Protein AF-A0A430BPE5-F1 (afdb_monomer_lite)

Structure (mmCIF, N/CA/C/O backbone):
data_AF-A0A430BPE5-F1
#
_entry.id   AF-A0A430BPE5-F1
#
loop_
_atom_site.group_PDB
_atom_site.id
_atom_site.type_symbol
_atom_site.label_atom_id
_atom_site.label_alt_id
_atom_site.label_comp_id
_atom_site.label_asym_id
_atom_site.label_entity_id
_atom_site.label_seq_id
_atom_site.pdbx_PDB_ins_code
_atom_site.Cartn_x
_atom_site.Cartn_y
_atom_site.Cartn_z
_atom_site.occupancy
_atom_site.B_iso_or_equiv
_atom_site.auth_seq_id
_atom_site.auth_comp_id
_atom_site.auth_asym_id
_atom_site.auth_atom_id
_atom_site.pdbx_PDB_model_num
ATOM 1 N N . MET A 1 1 ? 10.063 -16.939 13.189 1.00 58.72 1 MET A N 1
ATOM 2 C CA . MET A 1 1 ? 8.732 -16.758 12.557 1.00 58.72 1 MET A CA 1
ATOM 3 C C . MET A 1 1 ? 7.599 -17.384 13.367 1.00 58.72 1 MET A C 1
ATOM 5 O O . MET A 1 1 ? 6.601 -16.704 13.548 1.00 58.72 1 MET A O 1
ATOM 9 N N . ALA A 1 2 ? 7.741 -18.605 13.904 1.00 73.75 2 ALA A N 1
ATOM 10 C CA . ALA A 1 2 ? 6.697 -19.254 14.718 1.00 73.75 2 ALA A CA 1
ATOM 11 C C . ALA A 1 2 ? 6.268 -18.442 15.961 1.00 73.75 2 ALA A C 1
ATOM 13 O O . ALA A 1 2 ? 5.077 -18.296 16.200 1.00 73.75 2 ALA A O 1
ATOM 14 N N . GLU A 1 3 ? 7.221 -17.834 16.674 1.00 76.69 3 GLU A N 1
ATOM 15 C CA . GLU A 1 3 ? 6.982 -16.931 17.819 1.00 76.69 3 GLU A CA 1
ATOM 16 C C . GLU A 1 3 ? 6.033 -15.768 17.482 1.00 76.69 3 GLU A C 1
ATOM 18 O O . GLU A 1 3 ? 5.091 -15.477 18.212 1.00 76.69 3 GLU A O 1
ATOM 23 N N . ILE A 1 4 ? 6.242 -15.133 16.324 1.00 80.94 4 ILE A N 1
ATOM 24 C CA . ILE A 1 4 ? 5.441 -13.990 15.863 1.00 80.94 4 ILE A CA 1
ATOM 25 C C . ILE A 1 4 ? 4.019 -14.444 15.519 1.00 80.94 4 ILE A C 1
ATOM 27 O O . ILE A 1 4 ? 3.050 -13.766 15.854 1.00 80.94 4 ILE A O 1
ATOM 31 N N . VAL A 1 5 ? 3.887 -15.614 14.887 1.00 86.75 5 VAL A N 1
ATOM 32 C CA . VAL A 1 5 ? 2.585 -16.208 14.553 1.00 86.75 5 VAL A CA 1
ATOM 33 C C . VAL A 1 5 ? 1.819 -16.585 15.825 1.00 86.75 5 VAL A C 1
ATOM 35 O O . VAL A 1 5 ? 0.630 -16.298 15.918 1.00 86.75 5 VAL A O 1
ATOM 38 N N . LEU A 1 6 ? 2.495 -17.154 16.827 1.00 88.00 6 LEU A N 1
ATOM 39 C CA . LEU A 1 6 ? 1.921 -17.471 18.138 1.00 88.00 6 LEU A CA 1
ATOM 40 C C . LEU A 1 6 ? 1.483 -16.215 18.900 1.00 88.00 6 LEU A C 1
ATOM 42 O O . LEU A 1 6 ? 0.384 -16.198 19.447 1.00 88.00 6 LEU A O 1
ATOM 46 N N . ALA A 1 7 ? 2.286 -15.149 18.886 1.00 80.69 7 ALA A N 1
ATOM 47 C CA . ALA A 1 7 ? 1.927 -13.874 19.505 1.00 80.69 7 ALA A CA 1
ATOM 48 C C . ALA A 1 7 ? 0.699 -13.231 18.835 1.00 80.69 7 ALA A C 1
ATOM 50 O O . ALA A 1 7 ? -0.215 -12.776 19.523 1.00 80.69 7 ALA A O 1
ATOM 51 N N . LEU A 1 8 ? 0.635 -13.250 17.498 1.00 79.00 8 LEU A N 1
ATOM 52 C CA . LEU A 1 8 ? -0.519 -12.769 16.729 1.00 79.00 8 LEU A CA 1
ATOM 53 C C . LEU A 1 8 ? -1.777 -13.599 17.005 1.00 79.00 8 LEU A C 1
ATOM 55 O O . LEU A 1 8 ? -2.845 -13.028 17.217 1.00 79.00 8 LEU A O 1
ATOM 59 N N . LEU A 1 9 ? -1.657 -14.930 17.048 1.00 84.50 9 LEU A N 1
ATOM 60 C CA . LEU A 1 9 ? -2.763 -15.837 17.367 1.00 84.50 9 LEU A CA 1
ATOM 61 C C . LEU A 1 9 ? -3.240 -15.679 18.812 1.00 84.50 9 LEU A C 1
ATOM 63 O O . LEU A 1 9 ? -4.442 -15.703 19.053 1.00 84.50 9 LEU A O 1
ATOM 67 N N . GLY A 1 10 ? -2.327 -15.477 19.764 1.00 81.44 10 GLY A N 1
ATOM 68 C CA . GLY A 1 10 ? -2.654 -15.218 21.165 1.00 81.44 10 GLY A CA 1
ATOM 69 C C . GLY A 1 10 ? -3.382 -13.888 21.346 1.00 81.44 10 GLY A C 1
ATOM 70 O O . GLY A 1 10 ? -4.426 -13.838 21.991 1.00 81.44 10 GLY A O 1
ATOM 71 N N . LEU A 1 11 ? -2.898 -12.820 20.708 1.00 74.44 11 LEU A N 1
ATOM 72 C CA . LEU A 1 11 ? -3.560 -11.513 20.712 1.00 74.44 11 LEU A CA 1
ATOM 73 C C . LEU A 1 11 ? -4.943 -11.576 20.044 1.00 74.44 11 LEU A C 1
ATOM 75 O O . LEU A 1 11 ? -5.916 -10.989 20.528 1.00 74.44 11 LEU A O 1
ATOM 79 N N . TRP A 1 12 ? -5.049 -12.332 18.953 1.00 77.75 12 TRP A N 1
ATOM 80 C CA . TRP A 1 12 ? -6.316 -12.594 18.283 1.00 77.75 12 TRP A CA 1
ATOM 81 C C . TRP A 1 12 ? -7.276 -13.393 19.174 1.00 77.75 12 TRP A C 1
ATOM 83 O O . TRP A 1 12 ? -8.440 -13.031 19.297 1.00 77.75 12 TRP A O 1
ATOM 93 N N . ALA A 1 13 ? -6.792 -14.418 19.878 1.00 77.50 13 ALA A N 1
ATOM 94 C CA . ALA A 1 13 ? -7.594 -15.202 20.812 1.00 77.50 13 ALA A CA 1
ATOM 95 C C . ALA A 1 13 ? -8.086 -14.354 21.996 1.00 77.50 13 ALA A C 1
ATOM 97 O O . ALA A 1 13 ? -9.261 -14.414 22.343 1.00 77.50 13 ALA A O 1
ATOM 98 N N . VAL A 1 14 ? -7.234 -13.499 22.570 1.00 68.00 14 VAL A N 1
ATOM 99 C CA . VAL A 1 14 ? -7.613 -12.581 23.661 1.00 68.00 14 VAL A CA 1
ATOM 100 C C . VAL A 1 14 ? -8.695 -11.594 23.212 1.00 68.00 14 VAL A C 1
ATOM 102 O O . VAL A 1 14 ? -9.664 -11.364 23.934 1.00 68.00 14 VAL A O 1
ATOM 105 N N . THR A 1 15 ? -8.577 -11.046 22.001 1.00 63.12 15 THR A N 1
ATOM 106 C CA . THR A 1 15 ? -9.595 -10.142 21.437 1.00 63.12 15 THR A CA 1
ATOM 107 C C . THR A 1 15 ? -10.877 -10.869 21.016 1.00 63.12 15 THR A C 1
ATOM 109 O O . THR A 1 15 ? -11.955 -10.283 21.097 1.00 63.12 15 THR A O 1
ATOM 112 N N . ALA A 1 16 ? -10.794 -12.146 20.628 1.00 67.62 16 ALA A N 1
ATOM 113 C CA . ALA A 1 16 ? -11.947 -12.983 20.294 1.00 67.62 16 ALA A CA 1
ATOM 114 C C . ALA A 1 16 ? -12.723 -13.471 21.532 1.00 67.62 16 ALA A C 1
ATOM 116 O O . ALA A 1 16 ? -13.947 -13.581 21.479 1.00 67.62 16 ALA A O 1
ATOM 117 N N . ILE A 1 17 ? -12.031 -13.746 22.644 1.00 65.75 17 ILE A N 1
ATOM 118 C CA . ILE A 1 17 ? -12.612 -14.298 23.883 1.00 65.75 17 ILE A CA 1
ATOM 119 C C . ILE A 1 17 ? -13.177 -13.199 24.801 1.00 65.75 17 ILE A C 1
ATOM 121 O O . ILE A 1 17 ? -14.032 -13.487 25.637 1.00 65.75 17 ILE A O 1
ATOM 125 N N . ALA A 1 18 ? -12.801 -11.928 24.606 1.00 59.50 18 ALA A N 1
ATOM 126 C CA . ALA A 1 18 ? -13.342 -10.781 25.347 1.00 59.50 18 ALA A CA 1
ATOM 127 C C . ALA A 1 18 ? -14.294 -9.883 24.508 1.00 59.50 18 ALA A C 1
ATOM 129 O O . ALA A 1 18 ? -14.044 -8.682 24.367 1.00 59.50 18 ALA A O 1
ATOM 130 N N . PRO A 1 19 ? -15.414 -10.401 23.961 1.00 56.16 19 PRO A N 1
ATOM 131 C CA . PRO A 1 19 ? -16.277 -9.662 23.036 1.00 56.16 19 PRO A CA 1
ATOM 132 C C . PRO A 1 19 ? -17.156 -8.575 23.688 1.00 56.16 19 PRO A C 1
ATOM 134 O O . PRO A 1 19 ? -17.900 -7.903 22.979 1.00 56.16 19 PRO A O 1
ATOM 137 N N . ALA A 1 20 ? -17.101 -8.380 25.011 1.00 58.19 20 ALA A N 1
ATOM 138 C CA . ALA A 1 20 ? -18.073 -7.558 25.745 1.00 58.19 20 ALA A CA 1
ATOM 139 C C . ALA A 1 20 ? -17.528 -6.234 26.315 1.00 58.19 20 ALA A C 1
ATOM 141 O O . ALA A 1 20 ? -18.237 -5.560 27.060 1.00 58.19 20 ALA A O 1
ATOM 142 N N . THR A 1 21 ? -16.296 -5.827 25.989 1.00 66.94 21 THR A N 1
ATOM 143 C CA . THR A 1 21 ? -15.820 -4.489 26.379 1.00 66.94 21 THR A CA 1
ATOM 144 C C . THR A 1 21 ? -16.124 -3.463 25.282 1.00 66.94 21 THR A C 1
ATOM 146 O O . THR A 1 21 ? -15.921 -3.749 24.097 1.00 66.94 21 THR A O 1
ATOM 149 N N . PRO A 1 22 ? -16.566 -2.239 25.632 1.00 68.81 22 PRO A N 1
ATOM 150 C CA . PRO A 1 22 ? -16.803 -1.181 24.645 1.00 68.81 22 PRO A CA 1
ATOM 151 C C . PRO A 1 22 ? -15.531 -0.847 23.845 1.00 68.81 22 PRO A C 1
ATOM 153 O O . PRO A 1 22 ? -15.614 -0.489 22.671 1.00 68.81 22 PRO A O 1
ATOM 156 N N . ALA A 1 23 ? -14.351 -1.059 24.441 1.00 70.94 23 ALA A N 1
ATOM 157 C CA . ALA A 1 23 ? -13.062 -0.955 23.767 1.00 70.94 23 ALA A CA 1
ATOM 158 C C . ALA A 1 23 ? -12.896 -1.995 22.642 1.00 70.94 23 ALA A C 1
ATOM 160 O O . ALA A 1 23 ? -12.511 -1.627 21.536 1.00 70.94 23 ALA A O 1
ATOM 161 N N . ALA A 1 24 ? -13.244 -3.268 22.868 1.00 67.12 24 ALA A N 1
ATOM 162 C CA . ALA A 1 24 ? -13.153 -4.310 21.841 1.00 67.12 24 ALA A CA 1
ATOM 163 C C . ALA A 1 24 ? -14.095 -4.044 20.652 1.00 67.12 24 ALA A C 1
ATOM 165 O O . ALA A 1 24 ? -13.716 -4.244 19.496 1.00 67.12 24 ALA A O 1
ATOM 166 N N . VAL A 1 25 ? -15.298 -3.520 20.914 1.00 73.44 25 VAL A N 1
ATOM 167 C CA . VAL A 1 25 ? -16.249 -3.123 19.861 1.00 73.44 25 VAL A CA 1
ATOM 168 C C . VAL A 1 25 ? -15.716 -1.938 19.054 1.00 73.44 25 VAL A C 1
ATOM 170 O O . VAL A 1 25 ? -15.763 -1.973 17.823 1.00 73.44 25 VAL A O 1
ATOM 173 N N . ALA A 1 26 ? -15.156 -0.920 19.717 1.00 77.69 26 ALA A N 1
ATOM 174 C CA . ALA A 1 26 ? -14.560 0.239 19.053 1.00 77.69 26 ALA A CA 1
ATOM 175 C C . ALA A 1 26 ? -13.350 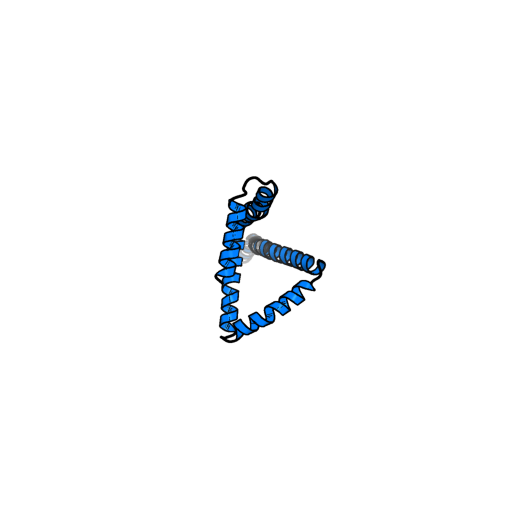-0.150 18.187 1.00 77.69 26 ALA A C 1
ATOM 177 O O . ALA A 1 26 ? -13.258 0.266 17.031 1.00 77.69 26 ALA A O 1
ATOM 178 N N . ILE A 1 27 ? -12.470 -1.007 18.712 1.00 75.12 27 ILE A N 1
ATOM 179 C CA . ILE A 1 27 ? -11.305 -1.552 18.004 1.00 75.12 27 ILE A CA 1
ATOM 180 C C . ILE A 1 27 ? -11.763 -2.339 16.775 1.00 75.12 27 ILE A C 1
ATOM 182 O O . ILE A 1 27 ? -11.301 -2.069 15.669 1.00 75.12 27 ILE A O 1
ATOM 186 N N . ARG A 1 28 ? -12.736 -3.246 16.920 1.00 72.25 28 ARG A N 1
ATOM 187 C CA . ARG A 1 28 ? -13.295 -4.012 15.795 1.00 7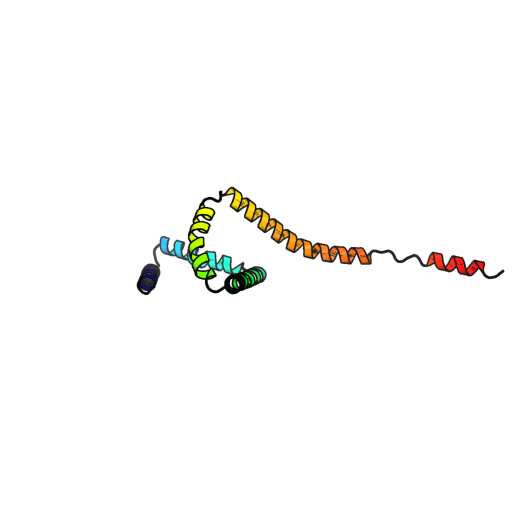2.25 28 ARG A CA 1
ATOM 188 C C . ARG A 1 28 ? -13.935 -3.106 14.743 1.00 72.25 28 ARG A C 1
ATOM 190 O O . ARG A 1 28 ? -13.799 -3.356 13.547 1.00 72.25 28 ARG A O 1
ATOM 197 N N . HIS A 1 29 ? -14.619 -2.047 15.161 1.00 78.94 29 HIS A N 1
ATOM 198 C CA . HIS A 1 29 ? -15.236 -1.107 14.232 1.00 78.94 29 HIS A CA 1
ATOM 199 C C . HIS A 1 29 ? -14.185 -0.331 13.420 1.00 78.94 29 HIS A C 1
ATOM 201 O O . HIS A 1 29 ? -14.315 -0.204 12.202 1.00 78.94 29 HIS A O 1
ATOM 207 N N . TRP A 1 30 ? -13.103 0.113 14.065 1.00 77.38 30 TRP A N 1
ATOM 208 C CA . TRP A 1 30 ? -11.996 0.806 13.401 1.00 77.38 30 TRP A CA 1
ATOM 209 C C . TRP A 1 30 ? -11.127 -0.100 12.526 1.00 77.38 30 TRP A C 1
ATOM 211 O O . TRP A 1 30 ? -10.708 0.332 11.458 1.00 77.38 30 TRP A O 1
ATOM 221 N N . LEU A 1 31 ? -10.872 -1.341 12.945 1.00 75.94 31 LEU A N 1
ATOM 222 C CA . LEU A 1 31 ? -9.988 -2.275 12.234 1.00 75.94 31 LEU A CA 1
ATOM 223 C C . LEU A 1 31 ? -10.684 -3.121 11.174 1.00 75.94 31 LEU A C 1
ATOM 225 O O . LEU A 1 31 ? -10.009 -3.639 10.291 1.00 75.94 31 LEU A O 1
ATOM 229 N N . VAL A 1 32 ? -12.003 -3.300 11.256 1.00 78.62 32 VAL A N 1
ATOM 230 C CA . VAL A 1 32 ? -12.728 -4.197 10.345 1.00 78.62 32 VAL A CA 1
ATOM 231 C C . VAL A 1 32 ? -13.789 -3.441 9.565 1.00 78.62 32 VAL A C 1
ATOM 233 O O . VAL A 1 32 ? -13.793 -3.496 8.340 1.00 78.62 32 VAL A O 1
ATOM 236 N N . VAL A 1 33 ? -14.675 -2.709 10.243 1.00 79.00 33 VAL A N 1
ATOM 237 C CA . VAL A 1 33 ? -15.853 -2.113 9.589 1.00 79.00 33 VAL A CA 1
ATOM 238 C C . VAL A 1 33 ? -15.463 -0.927 8.710 1.00 79.00 33 VAL A C 1
ATOM 240 O O . VAL A 1 33 ? -15.771 -0.922 7.520 1.00 79.00 33 VAL A O 1
ATOM 243 N N . ARG A 1 34 ? -14.711 0.038 9.252 1.00 77.88 34 ARG A N 1
ATOM 244 C CA . ARG A 1 34 ? -14.209 1.183 8.475 1.00 77.88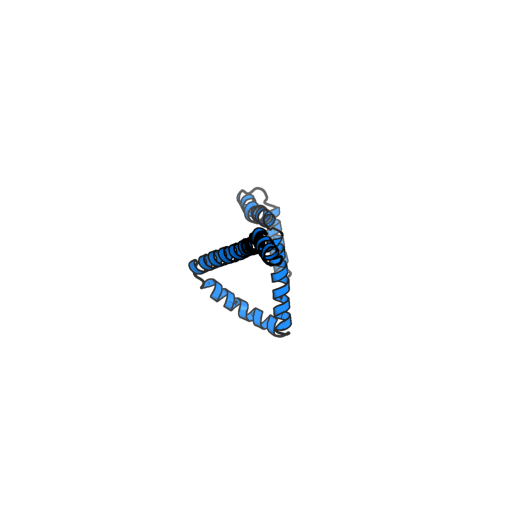 34 ARG A CA 1
ATOM 245 C C . ARG A 1 34 ? -13.348 0.787 7.273 1.00 77.88 34 ARG A C 1
ATOM 247 O O . ARG A 1 34 ? -13.626 1.274 6.176 1.00 77.88 34 ARG A O 1
ATOM 254 N N . PRO A 1 35 ? -12.324 -0.071 7.417 1.00 71.00 35 PRO A N 1
ATOM 255 C CA . PRO A 1 35 ? -11.534 -0.479 6.267 1.00 71.00 35 PRO A CA 1
ATOM 256 C C . PRO A 1 35 ? -12.351 -1.318 5.289 1.00 71.00 35 PRO A C 1
ATOM 258 O O . PRO A 1 35 ? -12.136 -1.167 4.095 1.00 71.00 35 PRO A O 1
ATOM 261 N N . ALA A 1 36 ? -13.334 -2.112 5.730 1.00 76.75 36 ALA A N 1
ATOM 262 C CA . ALA A 1 36 ? -14.236 -2.810 4.810 1.00 76.75 36 ALA A CA 1
ATOM 263 C C . ALA A 1 36 ? -15.105 -1.841 3.991 1.00 76.75 36 ALA A C 1
ATOM 265 O O . ALA A 1 36 ? -15.282 -2.037 2.789 1.00 76.75 36 ALA A O 1
ATOM 266 N N . GLU A 1 37 ? -15.618 -0.767 4.593 1.00 78.69 37 GLU A N 1
ATOM 267 C CA . GLU A 1 37 ? -16.334 0.286 3.863 1.00 78.69 37 GLU A CA 1
ATOM 268 C C . GLU A 1 37 ? -15.426 1.040 2.891 1.00 78.69 37 GLU A C 1
ATOM 270 O O . GLU A 1 37 ? -15.837 1.358 1.773 1.00 78.69 37 GLU A O 1
ATOM 275 N N . TRP A 1 38 ? -14.180 1.294 3.289 1.00 77.50 38 TRP A N 1
ATOM 276 C CA . TRP A 1 38 ? -13.172 1.895 2.423 1.00 77.50 38 TRP A CA 1
ATOM 277 C C . TRP A 1 38 ? -12.830 0.974 1.244 1.00 77.50 38 TRP A C 1
ATOM 279 O O . TRP A 1 38 ? -12.817 1.418 0.097 1.00 77.50 38 TRP A O 1
ATOM 289 N N . LEU A 1 39 ? -12.692 -0.330 1.496 1.00 74.62 39 LEU A N 1
ATOM 290 C CA . LEU A 1 39 ? -12.468 -1.347 0.471 1.00 74.62 39 LEU A CA 1
ATOM 291 C C . LEU A 1 39 ? -13.651 -1.452 -0.497 1.00 74.62 39 LEU A C 1
ATOM 293 O O . LEU A 1 39 ? -13.452 -1.636 -1.692 1.00 74.62 39 LEU A O 1
ATOM 297 N N . ARG A 1 40 ? -14.890 -1.261 -0.029 1.00 73.31 40 ARG A N 1
ATOM 298 C CA . ARG A 1 40 ? -16.072 -1.207 -0.912 1.00 73.31 40 ARG A CA 1
ATOM 299 C C . ARG A 1 40 ? -16.065 -0.001 -1.854 1.00 73.31 40 ARG A C 1
ATOM 301 O O . ARG A 1 40 ? -16.702 -0.060 -2.902 1.00 73.31 40 ARG A O 1
ATOM 308 N N . ARG A 1 41 ? -15.354 1.081 -1.515 1.00 76.69 41 ARG A N 1
ATOM 309 C CA . ARG A 1 41 ? -15.184 2.260 -2.387 1.00 76.69 41 ARG A CA 1
ATOM 310 C C . ARG A 1 41 ? -14.059 2.089 -3.414 1.00 76.69 41 ARG A C 1
ATOM 312 O O . ARG A 1 41 ? -13.930 2.929 -4.306 1.00 76.69 41 ARG A O 1
ATOM 319 N N . ILE A 1 42 ? -13.278 1.008 -3.339 1.00 79.50 42 ILE A N 1
ATOM 320 C CA . ILE A 1 42 ? -12.252 0.672 -4.332 1.00 79.50 42 ILE A CA 1
ATOM 321 C C . ILE A 1 42 ? -12.947 0.274 -5.638 1.00 79.50 42 ILE A C 1
ATOM 323 O O . ILE A 1 42 ? -13.406 -0.846 -5.840 1.00 79.50 42 ILE A O 1
ATOM 327 N N . GLY A 1 43 ? -13.053 1.243 -6.545 1.00 81.00 43 GLY A N 1
ATOM 328 C CA . GLY A 1 43 ? -13.553 1.016 -7.896 1.00 81.00 43 GLY A CA 1
ATOM 329 C C . GLY A 1 43 ? -12.539 0.292 -8.788 1.00 81.00 43 GLY A C 1
ATOM 330 O O . GLY A 1 43 ? -11.352 0.201 -8.478 1.00 81.00 43 GLY A O 1
ATOM 331 N N . ARG A 1 44 ? -12.991 -0.138 -9.973 1.00 80.44 44 ARG A N 1
ATOM 332 C CA . ARG A 1 44 ? -12.167 -0.838 -10.982 1.00 80.44 44 ARG A CA 1
ATOM 333 C C . ARG A 1 44 ? -10.849 -0.129 -11.322 1.00 80.44 44 ARG A C 1
ATOM 335 O O . ARG A 1 44 ? -9.855 -0.796 -11.573 1.00 80.44 44 ARG A O 1
ATOM 342 N N . GLY A 1 45 ? -10.828 1.207 -11.299 1.00 80.06 45 GLY A N 1
ATOM 343 C CA . GLY A 1 45 ? -9.615 1.994 -11.549 1.00 80.06 45 GLY A CA 1
ATOM 344 C C . GLY A 1 45 ? -8.551 1.852 -10.457 1.00 80.06 45 GLY A C 1
ATOM 345 O O . GLY A 1 45 ? -7.373 1.759 -10.775 1.00 80.06 45 GLY A O 1
ATOM 346 N N . HIS A 1 46 ? -8.958 1.761 -9.188 1.00 80.50 46 HIS A N 1
ATOM 347 C CA . HIS A 1 46 ? -8.031 1.536 -8.075 1.00 80.50 46 HIS A CA 1
ATOM 348 C C . HIS A 1 46 ? -7.453 0.121 -8.121 1.00 80.50 46 HIS A C 1
ATOM 350 O O . HIS A 1 46 ? -6.263 -0.060 -7.895 1.00 80.50 46 HIS A O 1
ATOM 356 N N . VAL A 1 47 ? -8.272 -0.871 -8.486 1.00 83.81 47 VAL A N 1
ATOM 357 C CA . VAL A 1 47 ? -7.795 -2.245 -8.700 1.00 83.81 47 VAL A CA 1
ATOM 358 C C . VAL A 1 47 ? -6.803 -2.297 -9.860 1.00 83.81 47 VAL A C 1
ATOM 360 O O . VAL A 1 47 ? -5.737 -2.878 -9.712 1.00 83.81 47 VAL A O 1
ATOM 363 N N . ALA A 1 48 ? -7.107 -1.651 -10.989 1.00 82.25 48 ALA A N 1
ATOM 364 C CA . ALA A 1 48 ? -6.188 -1.585 -12.124 1.00 82.25 48 ALA A CA 1
ATOM 365 C C . ALA A 1 48 ? -4.861 -0.906 -11.748 1.00 82.25 48 ALA A C 1
ATOM 367 O O . ALA A 1 48 ? -3.802 -1.419 -12.094 1.00 82.25 48 ALA A O 1
ATOM 368 N N . LEU A 1 49 ? -4.906 0.196 -10.991 1.00 81.94 49 LEU A N 1
ATOM 369 C CA . LEU A 1 49 ? -3.709 0.861 -10.476 1.00 81.94 49 LEU A CA 1
ATOM 370 C C . LEU A 1 49 ? -2.898 -0.066 -9.564 1.00 81.94 49 LEU A C 1
ATOM 372 O O . LEU A 1 49 ? -1.693 -0.190 -9.752 1.00 81.94 49 LEU A O 1
ATOM 376 N N . LEU A 1 50 ? -3.548 -0.744 -8.614 1.00 86.00 50 LEU A N 1
ATOM 377 C CA . LEU A 1 50 ? -2.885 -1.694 -7.719 1.00 86.00 50 LEU A CA 1
ATOM 378 C C . LEU A 1 50 ? -2.242 -2.843 -8.489 1.00 86.00 50 LEU A C 1
ATOM 380 O O . LEU A 1 50 ? -1.115 -3.206 -8.184 1.00 86.00 50 LEU A O 1
ATOM 384 N N . VAL A 1 51 ? -2.919 -3.382 -9.504 1.00 89.19 51 VAL A N 1
ATOM 385 C CA . VAL A 1 51 ? -2.366 -4.431 -10.368 1.00 89.19 51 VAL A CA 1
ATOM 386 C C . VAL A 1 51 ? -1.148 -3.916 -11.132 1.00 89.19 51 VAL A C 1
ATOM 388 O O . VAL A 1 51 ? -0.123 -4.588 -11.155 1.00 89.19 51 VAL A O 1
ATOM 391 N N . ILE A 1 52 ? -1.219 -2.711 -11.707 1.00 89.69 52 ILE A N 1
ATOM 392 C CA . ILE A 1 52 ? -0.083 -2.096 -12.406 1.00 89.69 52 ILE A CA 1
ATOM 393 C C . ILE A 1 52 ? 1.099 -1.928 -11.449 1.00 89.69 52 ILE A C 1
ATOM 395 O O . ILE A 1 52 ? 2.202 -2.351 -11.777 1.00 89.69 52 ILE A O 1
ATOM 399 N N . VAL A 1 53 ? 0.878 -1.366 -10.259 1.00 89.44 53 VAL A N 1
ATOM 400 C CA . VAL A 1 53 ? 1.929 -1.171 -9.248 1.00 89.44 53 VAL A CA 1
ATOM 401 C C . VAL A 1 53 ? 2.504 -2.513 -8.787 1.00 89.44 53 VAL A C 1
ATOM 403 O O . VAL A 1 53 ? 3.722 -2.673 -8.737 1.00 89.44 53 VAL A O 1
ATOM 406 N N . ALA A 1 54 ? 1.647 -3.498 -8.515 1.00 89.44 54 ALA A N 1
ATOM 407 C CA . ALA A 1 54 ? 2.048 -4.832 -8.081 1.00 89.44 54 ALA A CA 1
ATOM 408 C C . ALA A 1 54 ? 2.852 -5.595 -9.141 1.00 89.44 54 ALA A C 1
ATOM 410 O O . ALA A 1 54 ? 3.650 -6.448 -8.776 1.00 89.44 54 ALA A O 1
ATOM 411 N N . ILE A 1 55 ? 2.666 -5.296 -10.431 1.00 91.62 55 ILE A N 1
ATOM 412 C CA . ILE A 1 55 ? 3.483 -5.842 -11.524 1.00 91.62 55 ILE A CA 1
ATOM 413 C C . ILE A 1 55 ? 4.770 -5.032 -11.698 1.00 91.62 55 ILE A C 1
ATOM 415 O O . ILE A 1 55 ? 5.836 -5.603 -11.921 1.00 91.62 55 ILE A O 1
ATOM 419 N N . LEU A 1 56 ? 4.692 -3.706 -11.585 1.00 89.81 56 LEU A N 1
ATOM 420 C CA . LEU A 1 56 ? 5.821 -2.820 -11.839 1.00 89.81 56 LEU A CA 1
ATOM 421 C C . LEU A 1 56 ? 6.946 -3.024 -10.818 1.00 89.81 56 LEU A C 1
ATOM 423 O O . LEU A 1 56 ? 8.103 -3.087 -11.210 1.00 89.81 56 LEU A O 1
ATOM 427 N N . ILE A 1 57 ? 6.613 -3.187 -9.535 1.00 84.56 57 ILE A N 1
ATOM 428 C CA . ILE A 1 57 ? 7.591 -3.397 -8.454 1.00 84.56 57 ILE A CA 1
ATOM 429 C C . ILE A 1 57 ? 8.479 -4.639 -8.685 1.00 84.56 57 ILE A C 1
ATOM 431 O O . ILE A 1 57 ? 9.703 -4.512 -8.666 1.00 84.56 57 ILE A O 1
ATOM 435 N N . PRO A 1 58 ? 7.938 -5.850 -8.914 1.00 83.94 58 PRO A N 1
ATOM 436 C CA . PRO A 1 58 ? 8.775 -7.006 -9.207 1.00 83.94 58 PRO A CA 1
ATOM 437 C C . PRO A 1 58 ? 9.437 -6.905 -10.584 1.00 83.94 58 PRO A C 1
ATOM 439 O O . PRO A 1 58 ? 10.539 -7.418 -10.746 1.00 83.94 58 PRO A O 1
ATOM 442 N N . ALA A 1 59 ? 8.821 -6.237 -11.567 1.00 86.19 59 ALA A N 1
ATOM 443 C CA . ALA A 1 59 ? 9.436 -6.037 -12.879 1.00 86.19 59 ALA A CA 1
ATOM 444 C C . ALA A 1 59 ? 10.695 -5.159 -12.804 1.00 86.19 59 ALA A C 1
ATOM 446 O O . ALA A 1 59 ? 11.700 -5.481 -13.437 1.00 86.19 59 ALA A O 1
ATOM 447 N N . THR A 1 60 ? 10.679 -4.085 -12.008 1.00 83.94 60 THR A N 1
ATOM 448 C C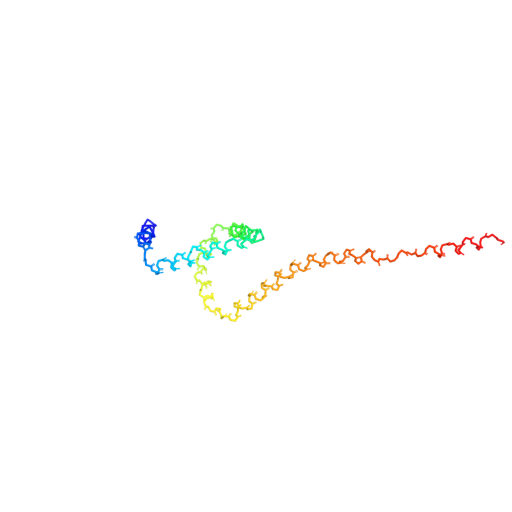A . THR A 1 60 ? 11.864 -3.242 -11.797 1.00 83.94 60 THR A CA 1
ATOM 449 C C . THR A 1 60 ? 12.939 -3.980 -11.008 1.00 83.94 60 THR A C 1
ATOM 451 O O . THR A 1 60 ? 14.107 -3.903 -11.377 1.00 83.94 60 THR A O 1
ATOM 454 N N . ALA A 1 61 ? 12.559 -4.757 -9.989 1.00 80.94 61 ALA A N 1
ATOM 455 C CA . ALA A 1 61 ? 13.490 -5.618 -9.258 1.00 80.94 61 ALA A CA 1
ATOM 456 C C . ALA A 1 61 ? 14.133 -6.679 -10.169 1.00 80.94 61 ALA A C 1
ATOM 458 O O . ALA A 1 61 ? 15.332 -6.934 -10.093 1.00 80.94 61 ALA A O 1
ATOM 459 N N . TRP A 1 62 ? 13.350 -7.274 -11.070 1.00 83.19 62 TRP A N 1
ATOM 460 C CA . TRP A 1 62 ? 13.851 -8.238 -12.046 1.00 83.19 62 TRP A CA 1
ATOM 461 C C . TRP A 1 62 ? 14.829 -7.592 -13.034 1.00 83.19 62 TRP A C 1
ATOM 463 O O . TRP A 1 62 ? 15.892 -8.152 -13.298 1.00 83.19 62 TRP A O 1
ATOM 473 N N . LEU A 1 63 ? 14.508 -6.390 -13.524 1.00 84.44 63 LEU A N 1
ATOM 474 C CA . LEU A 1 63 ? 15.368 -5.625 -14.429 1.00 84.44 63 LEU A CA 1
ATOM 475 C C . LEU A 1 63 ? 16.681 -5.184 -13.762 1.00 84.44 63 LEU A C 1
ATOM 477 O O . LEU A 1 63 ? 17.716 -5.132 -14.418 1.00 84.44 63 LEU A O 1
ATOM 481 N N . ALA A 1 64 ? 16.649 -4.893 -12.461 1.00 80.00 64 ALA A N 1
ATOM 482 C CA . ALA A 1 64 ? 17.808 -4.447 -11.693 1.00 80.00 64 ALA A CA 1
ATOM 483 C C . ALA A 1 64 ? 18.792 -5.581 -11.326 1.00 80.00 64 ALA A C 1
ATOM 485 O O . ALA A 1 64 ? 19.858 -5.314 -10.774 1.00 80.00 64 ALA A O 1
ATOM 486 N N . GLY A 1 65 ? 18.481 -6.839 -11.659 1.00 80.44 65 GLY A N 1
ATOM 487 C CA . GLY A 1 65 ? 19.364 -7.984 -11.421 1.00 80.44 65 GLY A CA 1
ATOM 488 C C . GLY A 1 65 ? 19.279 -8.556 -9.999 1.00 80.44 65 GLY A C 1
ATOM 489 O O . GLY A 1 65 ? 18.645 -7.995 -9.108 1.00 80.44 65 GLY A O 1
ATOM 490 N N . ARG A 1 66 ? 19.905 -9.720 -9.773 1.00 71.69 66 ARG A N 1
ATOM 491 C CA . ARG A 1 66 ? 19.726 -10.526 -8.544 1.00 71.69 66 ARG A CA 1
ATOM 492 C C . ARG A 1 66 ? 20.225 -9.862 -7.255 1.00 71.69 66 ARG A C 1
ATOM 494 O O . ARG A 1 66 ? 19.691 -10.166 -6.192 1.00 71.69 66 ARG A O 1
ATOM 501 N N . ASP A 1 67 ? 21.165 -8.928 -7.353 1.00 74.31 67 ASP A N 1
ATOM 502 C CA . ASP A 1 67 ? 21.747 -8.244 -6.190 1.00 74.31 67 ASP A CA 1
ATOM 503 C C . ASP A 1 67 ? 20.950 -6.999 -5.764 1.00 74.31 67 ASP A C 1
ATOM 505 O O . ASP A 1 67 ? 21.203 -6.412 -4.714 1.00 74.31 67 ASP A O 1
ATOM 509 N N . SER A 1 68 ? 19.946 -6.602 -6.548 1.00 67.38 68 SER A N 1
ATOM 510 C CA . SER A 1 68 ? 19.169 -5.384 -6.304 1.00 67.38 68 SER A CA 1
ATOM 511 C C . SER A 1 68 ? 18.174 -5.506 -5.147 1.00 67.38 68 SER A C 1
ATOM 513 O O . SER A 1 68 ? 17.924 -4.525 -4.451 1.00 67.38 68 SER A O 1
ATOM 515 N N . VAL A 1 69 ? 17.626 -6.699 -4.893 1.00 69.75 69 VAL A N 1
ATOM 516 C CA . VAL A 1 69 ? 16.617 -6.919 -3.840 1.00 69.75 69 VAL A CA 1
ATOM 517 C C . VAL A 1 69 ? 17.213 -6.767 -2.430 1.00 69.75 69 VAL A C 1
ATOM 519 O O . VAL A 1 69 ? 16.625 -6.041 -1.625 1.00 69.75 69 VAL A O 1
ATOM 522 N N . PRO A 1 70 ? 18.382 -7.359 -2.107 1.00 74.75 70 PRO A N 1
ATOM 523 C CA . PRO A 1 70 ? 19.048 -7.111 -0.827 1.00 74.75 70 PRO A CA 1
ATOM 524 C C . PRO A 1 70 ? 19.464 -5.645 -0.644 1.00 74.75 70 PRO A C 1
ATOM 526 O O . PRO A 1 70 ? 19.279 -5.087 0.437 1.00 74.75 70 PRO A O 1
ATOM 529 N N . LEU A 1 71 ? 19.975 -5.005 -1.704 1.00 71.75 71 LEU A N 1
ATOM 530 C CA . LEU A 1 71 ? 20.393 -3.598 -1.678 1.00 71.75 71 LEU A CA 1
ATOM 531 C C . LEU A 1 71 ? 19.205 -2.647 -1.468 1.00 71.75 71 LEU A C 1
ATOM 533 O O . LEU A 1 71 ? 19.293 -1.714 -0.673 1.00 71.75 71 LEU A O 1
ATOM 537 N N . ALA A 1 72 ? 18.062 -2.918 -2.103 1.00 73.56 72 ALA A N 1
ATOM 538 C CA . ALA A 1 72 ? 16.822 -2.182 -1.866 1.00 73.56 72 ALA A CA 1
ATOM 539 C C . ALA A 1 72 ? 16.317 -2.361 -0.423 1.00 73.56 72 ALA A C 1
ATOM 541 O O . ALA A 1 72 ? 15.844 -1.405 0.192 1.00 73.56 72 ALA A O 1
ATOM 542 N N . GLY A 1 73 ? 16.478 -3.562 0.146 1.00 76.44 73 GLY A N 1
ATOM 543 C CA . GLY A 1 73 ? 16.208 -3.850 1.557 1.00 76.44 73 GLY A CA 1
ATOM 544 C C . GLY A 1 73 ? 17.044 -3.008 2.525 1.00 76.44 73 GLY A C 1
ATOM 545 O O . GLY A 1 73 ? 16.531 -2.561 3.547 1.00 76.44 73 GLY A O 1
ATOM 546 N N . MET A 1 74 ? 18.309 -2.744 2.189 1.00 81.81 74 MET A N 1
ATOM 547 C CA . MET A 1 74 ? 19.187 -1.877 2.983 1.00 81.81 74 MET A CA 1
ATOM 548 C C . MET A 1 74 ? 18.865 -0.385 2.822 1.00 81.81 74 MET A C 1
ATOM 550 O O . MET A 1 74 ? 19.065 0.378 3.762 1.00 81.81 74 MET A O 1
ATOM 554 N N . ALA A 1 75 ? 18.331 0.030 1.671 1.00 78.88 75 ALA A N 1
ATOM 555 C CA . ALA A 1 75 ? 17.915 1.413 1.427 1.00 78.88 75 ALA A CA 1
ATOM 556 C C . ALA A 1 75 ? 16.546 1.760 2.046 1.00 78.88 75 ALA A C 1
ATOM 558 O O . ALA A 1 75 ? 16.259 2.924 2.305 1.00 78.88 75 ALA A O 1
ATOM 559 N N . LEU A 1 76 ? 15.697 0.765 2.313 1.00 80.94 76 LEU A N 1
ATOM 560 C CA . LEU A 1 76 ? 14.379 0.933 2.941 1.00 80.94 76 LEU A CA 1
ATOM 561 C C . LEU A 1 76 ? 14.383 1.719 4.268 1.00 80.94 76 LEU A C 1
ATOM 563 O O . LEU A 1 76 ? 13.576 2.642 4.387 1.00 80.94 76 LEU A O 1
ATOM 567 N N . PRO A 1 77 ? 15.236 1.409 5.265 1.00 79.56 77 PRO A N 1
ATOM 568 C CA . PRO A 1 77 ? 15.295 2.196 6.498 1.00 79.56 77 PRO A CA 1
ATOM 569 C C . PRO A 1 77 ? 15.715 3.652 6.257 1.00 79.56 77 PRO A C 1
ATOM 571 O O . PRO A 1 77 ? 15.215 4.540 6.943 1.00 79.56 77 PRO A O 1
ATOM 574 N N . GLU A 1 78 ? 16.557 3.914 5.257 1.00 83.75 78 GLU A N 1
ATOM 575 C CA . GLU A 1 78 ? 16.942 5.279 4.880 1.00 83.75 78 GLU A CA 1
ATOM 576 C C . GLU A 1 78 ? 15.787 6.025 4.201 1.00 83.75 78 GLU A C 1
ATOM 578 O O . GLU A 1 78 ? 15.480 7.166 4.528 1.00 83.75 78 GLU A O 1
ATOM 583 N N . LEU A 1 79 ? 15.033 5.356 3.330 1.00 79.81 79 LEU A N 1
ATOM 584 C CA . LEU A 1 79 ? 13.803 5.929 2.783 1.00 79.81 79 LEU A CA 1
ATOM 585 C C . LEU A 1 79 ? 12.772 6.218 3.883 1.00 79.81 79 LEU A C 1
ATOM 587 O O . LEU A 1 79 ? 12.039 7.199 3.788 1.00 79.81 79 LEU A O 1
ATOM 591 N N . ALA A 1 80 ? 12.718 5.395 4.933 1.00 79.19 80 ALA A N 1
ATOM 592 C CA . ALA A 1 80 ? 11.846 5.619 6.082 1.00 79.19 80 ALA A CA 1
ATOM 593 C C . ALA A 1 80 ? 12.302 6.807 6.950 1.00 79.19 80 ALA A C 1
ATOM 595 O O . ALA A 1 80 ? 11.457 7.557 7.441 1.00 79.19 80 ALA A O 1
ATOM 596 N N . SER A 1 81 ? 13.613 7.019 7.112 1.00 81.50 81 SER A N 1
ATOM 597 C CA . SER A 1 81 ? 14.148 8.194 7.815 1.00 81.50 81 SER A CA 1
ATOM 598 C C . SER A 1 81 ? 13.845 9.484 7.038 1.00 81.50 81 SER A C 1
ATOM 600 O O . SER A 1 81 ? 13.402 10.481 7.614 1.00 81.50 81 SER A O 1
ATOM 602 N N . TRP A 1 82 ? 13.958 9.440 5.709 1.00 79.88 82 TRP A N 1
ATOM 603 C CA . TRP A 1 82 ? 13.589 10.552 4.834 1.00 79.88 82 TRP A CA 1
ATOM 604 C C . TRP A 1 82 ? 12.081 10.797 4.853 1.00 79.88 82 TRP A C 1
ATOM 606 O O . TRP A 1 82 ? 11.651 11.942 4.972 1.00 79.88 82 TRP A O 1
ATOM 616 N N . ALA A 1 83 ? 11.276 9.727 4.826 1.00 75.75 83 ALA A N 1
ATOM 617 C CA . ALA A 1 83 ? 9.823 9.786 4.982 1.00 75.75 83 ALA A CA 1
ATOM 618 C C . ALA A 1 83 ? 9.416 10.552 6.252 1.00 75.75 83 ALA A C 1
ATOM 620 O O . ALA A 1 83 ? 8.494 11.362 6.211 1.00 75.75 83 ALA A O 1
ATOM 621 N N . ALA A 1 84 ? 10.133 10.338 7.359 1.00 77.62 84 ALA A N 1
ATOM 622 C CA . ALA A 1 84 ? 9.885 11.019 8.628 1.00 77.62 84 ALA A CA 1
ATOM 623 C C . ALA A 1 84 ? 10.280 12.507 8.627 1.00 77.62 84 ALA A C 1
ATOM 625 O O . ALA A 1 84 ? 9.782 13.266 9.455 1.00 77.62 84 ALA A O 1
ATOM 626 N N . THR A 1 85 ? 11.151 12.930 7.706 1.00 77.94 85 THR A N 1
ATOM 627 C CA . THR A 1 85 ? 11.574 14.333 7.555 1.00 77.94 85 THR A CA 1
ATOM 628 C C . THR A 1 85 ? 10.604 15.131 6.680 1.00 77.94 85 THR A C 1
ATOM 630 O O . THR A 1 85 ? 10.632 16.361 6.691 1.00 77.94 85 THR A O 1
ATOM 633 N N . PHE A 1 86 ? 9.717 14.467 5.929 1.00 77.62 86 PHE A N 1
ATOM 634 C CA . PHE A 1 86 ? 8.717 15.179 5.143 1.00 77.62 86 PHE A CA 1
ATOM 635 C C . PHE A 1 86 ? 7.709 15.876 6.049 1.00 77.62 86 PHE A C 1
ATOM 637 O O . PHE A 1 86 ? 6.926 15.263 6.774 1.00 77.62 86 PHE A O 1
ATOM 644 N N . GLU A 1 87 ? 7.731 17.196 5.957 1.00 75.44 87 GLU A N 1
ATOM 645 C CA . GLU A 1 87 ? 6.801 18.071 6.637 1.00 75.44 87 GLU A CA 1
ATOM 646 C C . GLU A 1 87 ? 5.372 17.850 6.114 1.00 75.44 87 GLU A C 1
ATOM 648 O O . GLU A 1 87 ? 5.156 17.507 4.947 1.00 75.44 87 GLU A O 1
ATOM 653 N N . VAL A 1 88 ? 4.376 18.066 6.978 1.00 75.12 88 VAL A N 1
ATOM 654 C CA . VAL A 1 88 ? 2.947 17.869 6.663 1.00 75.12 88 VAL A CA 1
ATOM 655 C C . VAL A 1 88 ? 2.541 18.622 5.388 1.00 75.12 88 VAL A C 1
ATOM 657 O O . VAL A 1 88 ? 1.732 18.125 4.604 1.00 75.12 88 VAL A O 1
ATOM 660 N N . THR A 1 89 ? 3.155 19.779 5.142 1.00 77.62 89 THR A N 1
ATOM 661 C CA . THR A 1 89 ? 2.967 20.607 3.945 1.00 77.62 89 THR A CA 1
ATOM 662 C C . THR A 1 89 ? 3.278 19.848 2.654 1.00 77.62 89 THR A C 1
ATOM 664 O O . THR A 1 89 ? 2.473 19.868 1.728 1.00 77.62 89 THR A O 1
ATOM 667 N N . THR A 1 90 ? 4.366 19.078 2.609 1.00 81.44 90 THR A N 1
ATOM 668 C CA . THR A 1 90 ? 4.738 18.299 1.418 1.00 81.44 90 THR A CA 1
ATOM 669 C C . THR A 1 90 ? 3.735 17.182 1.134 1.00 81.44 90 THR A C 1
ATOM 671 O O . THR A 1 90 ? 3.451 16.866 -0.022 1.00 81.44 90 THR A O 1
ATOM 674 N N . LEU A 1 91 ? 3.151 16.595 2.183 1.00 79.56 91 LEU A N 1
ATOM 675 C CA . LEU A 1 91 ? 2.096 15.591 2.037 1.00 79.56 91 LEU A CA 1
ATOM 676 C C . LEU A 1 91 ? 0.824 16.203 1.426 1.00 79.56 91 LEU A C 1
ATOM 678 O O . LEU A 1 91 ? 0.166 15.579 0.590 1.00 79.56 91 LEU A O 1
ATOM 682 N N . ILE A 1 92 ? 0.497 17.433 1.835 1.00 82.50 92 ILE A N 1
ATOM 683 C CA . ILE A 1 92 ? -0.629 18.207 1.305 1.00 82.50 92 ILE A CA 1
ATOM 684 C C . ILE A 1 92 ? -0.381 18.555 -0.166 1.00 82.50 92 ILE A C 1
ATOM 686 O O . ILE A 1 92 ? -1.254 18.304 -0.996 1.00 82.50 92 ILE A O 1
ATOM 690 N N . ASP A 1 93 ? 0.811 19.039 -0.516 1.00 84.94 93 ASP A N 1
ATOM 691 C CA . ASP A 1 93 ? 1.165 19.358 -1.902 1.00 84.94 93 ASP A CA 1
ATOM 692 C C . ASP A 1 93 ? 1.108 18.124 -2.805 1.00 84.94 93 ASP A C 1
ATOM 694 O O . ASP A 1 93 ? 0.563 18.181 -3.909 1.00 84.94 93 ASP A O 1
ATOM 698 N N . LEU A 1 94 ? 1.584 16.972 -2.322 1.00 86.88 94 LEU A N 1
ATOM 699 C CA . LEU A 1 94 ? 1.501 15.714 -3.061 1.00 86.88 94 LEU A CA 1
ATOM 700 C C . LEU A 1 94 ? 0.047 15.263 -3.264 1.00 86.88 94 LEU A C 1
ATOM 702 O O . LEU A 1 94 ? -0.308 14.793 -4.347 1.00 86.88 94 LEU A O 1
ATOM 706 N N . MET A 1 95 ? -0.812 15.428 -2.253 1.00 84.25 95 MET A N 1
ATOM 707 C CA . MET A 1 95 ? -2.246 15.156 -2.379 1.00 84.25 95 MET A CA 1
ATOM 708 C C . MET A 1 95 ? -2.897 16.072 -3.416 1.00 84.25 95 MET A C 1
ATOM 710 O O . MET A 1 95 ? -3.642 15.581 -4.265 1.00 84.25 95 MET A O 1
ATOM 714 N N . ILE A 1 96 ? -2.592 17.373 -3.389 1.00 88.19 96 ILE A N 1
ATOM 715 C CA . ILE A 1 96 ? -3.108 18.355 -4.352 1.00 88.19 96 ILE A CA 1
ATOM 716 C C . ILE A 1 96 ? -2.634 18.007 -5.766 1.00 88.19 96 ILE A C 1
ATOM 718 O O . ILE A 1 96 ? -3.451 17.937 -6.685 1.00 88.19 96 ILE A O 1
ATOM 722 N N . ALA A 1 97 ? -1.343 17.721 -5.941 1.00 87.19 97 ALA A N 1
ATOM 723 C CA . ALA A 1 97 ? -0.764 17.332 -7.222 1.00 87.19 97 ALA A CA 1
ATOM 724 C C . ALA A 1 97 ? -1.383 16.031 -7.754 1.00 87.19 97 ALA A C 1
ATOM 726 O O . ALA A 1 97 ? -1.742 15.949 -8.930 1.00 87.19 97 ALA A O 1
ATOM 727 N N . GLY A 1 98 ? -1.585 15.034 -6.890 1.00 86.62 98 GLY A N 1
ATOM 728 C CA . GLY A 1 98 ? -2.259 13.785 -7.240 1.00 86.62 98 GLY A CA 1
ATOM 729 C C . GLY A 1 98 ? -3.716 13.999 -7.656 1.00 86.62 98 GLY A C 1
ATOM 730 O O . GLY A 1 98 ? -4.165 13.434 -8.657 1.00 86.62 98 GLY A O 1
ATOM 731 N N . LEU A 1 99 ? -4.447 14.862 -6.943 1.00 84.00 99 LEU A N 1
ATOM 732 C CA . LEU A 1 99 ? -5.821 15.230 -7.285 1.00 84.00 99 LEU A CA 1
ATOM 733 C C . LEU A 1 99 ? -5.880 15.955 -8.636 1.00 84.00 99 LEU A C 1
ATOM 735 O O . LEU A 1 99 ? -6.720 15.628 -9.474 1.00 84.00 99 LEU A O 1
ATOM 739 N N . ALA A 1 100 ? -4.962 16.896 -8.869 1.00 80.44 100 ALA A N 1
ATOM 740 C CA . ALA A 1 100 ? -4.849 17.652 -10.112 1.00 80.44 100 ALA A CA 1
ATOM 741 C C . ALA A 1 100 ? -4.481 16.751 -11.301 1.00 80.44 100 ALA A C 1
ATOM 743 O O . ALA A 1 100 ? -5.093 16.852 -12.368 1.00 80.44 100 ALA A O 1
ATOM 744 N N . ALA A 1 101 ? -3.543 15.820 -11.120 1.00 82.38 101 ALA A N 1
ATOM 745 C CA . ALA A 1 101 ? -3.183 14.828 -12.129 1.00 82.38 101 ALA A CA 1
ATOM 746 C C . ALA A 1 101 ? -4.363 13.890 -12.437 1.00 82.38 101 ALA A C 1
ATOM 748 O O . ALA A 1 101 ? -4.708 13.676 -13.602 1.00 82.38 101 ALA A O 1
ATOM 749 N N . GLY A 1 102 ? -5.048 13.390 -11.404 1.00 77.00 102 GLY A N 1
ATOM 750 C CA . GLY A 1 102 ? -6.235 12.548 -11.555 1.00 77.00 102 GLY A CA 1
ATOM 751 C C . GLY A 1 102 ? -7.390 13.266 -12.260 1.00 77.00 102 GLY A C 1
ATOM 752 O O . GLY A 1 102 ? -8.029 12.700 -13.152 1.00 77.00 102 GLY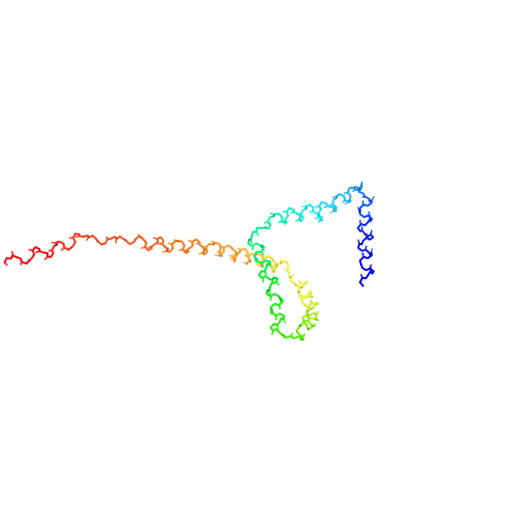 A O 1
ATOM 753 N N . ALA A 1 103 ? -7.626 14.534 -11.919 1.00 74.06 103 ALA A N 1
ATOM 754 C CA . ALA A 1 103 ? -8.595 15.386 -12.598 1.00 74.06 103 ALA A CA 1
ATOM 755 C C . ALA A 1 103 ? -8.211 15.598 -14.069 1.00 74.06 103 ALA A C 1
ATOM 757 O O . ALA A 1 103 ? -9.046 15.411 -14.954 1.00 74.06 103 ALA A O 1
ATOM 758 N N . SER A 1 104 ? -6.942 15.899 -14.352 1.00 72.56 104 SER A N 1
ATOM 759 C CA . SER A 1 104 ? -6.442 16.136 -15.713 1.00 72.56 104 SER A CA 1
ATOM 760 C C . SER A 1 104 ? -6.613 14.913 -16.617 1.00 72.56 104 SER A C 1
ATOM 762 O O . SER A 1 104 ? -7.051 15.049 -17.758 1.00 72.56 104 SER A O 1
ATOM 764 N N . LEU A 1 105 ? -6.386 13.700 -16.102 1.00 70.44 105 LEU A N 1
ATOM 765 C CA . LEU A 1 105 ? -6.641 12.456 -16.840 1.00 70.44 105 LEU A CA 1
ATOM 766 C C . LEU A 1 105 ? -8.135 12.242 -17.143 1.0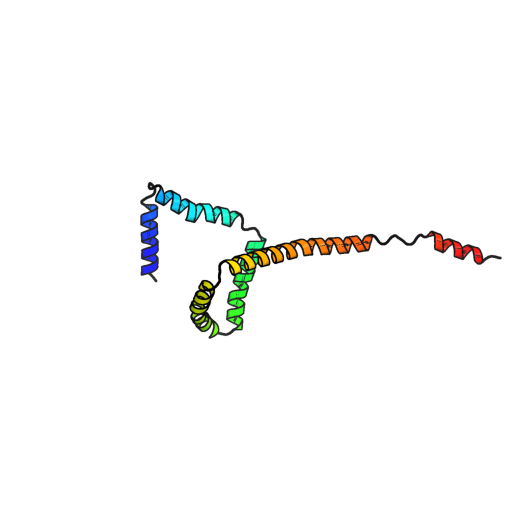0 70.44 105 LEU A C 1
ATOM 768 O O . LEU A 1 105 ? -8.494 11.686 -18.184 1.00 70.44 105 LEU A O 1
ATOM 772 N N . ARG A 1 106 ? -9.027 12.705 -16.258 1.00 62.50 106 ARG A N 1
ATOM 773 C CA . ARG A 1 106 ? -10.481 12.646 -16.464 1.00 62.50 106 ARG A CA 1
ATOM 774 C C . ARG A 1 106 ? -10.961 13.691 -17.477 1.00 62.50 106 ARG A C 1
ATOM 776 O O . ARG A 1 106 ? -11.788 13.360 -18.324 1.00 62.50 106 ARG A O 1
ATOM 783 N N . PHE A 1 107 ? -10.420 14.909 -17.440 1.00 58.34 107 PHE A N 1
ATOM 784 C CA . PHE A 1 107 ? -10.761 15.988 -18.375 1.00 58.34 107 PHE A CA 1
ATOM 785 C C . PHE A 1 107 ? -10.094 15.844 -19.753 1.00 58.34 107 PHE A C 1
ATOM 787 O O . PHE A 1 107 ? -10.698 16.225 -20.754 1.00 58.34 107 PHE A O 1
ATOM 794 N N . GLY A 1 108 ? -8.928 15.199 -19.852 1.00 57.12 108 GLY A N 1
ATOM 795 C CA . GLY A 1 108 ? -8.295 14.857 -21.134 1.00 57.12 108 GLY A CA 1
ATOM 796 C C . GLY A 1 108 ? -9.149 13.923 -22.005 1.00 57.12 108 GLY A C 1
ATOM 797 O O . GLY A 1 108 ? -9.135 14.007 -23.232 1.00 57.12 108 GLY A O 1
ATOM 798 N N . ARG A 1 109 ? -9.986 13.078 -21.385 1.00 52.66 109 ARG A N 1
ATOM 799 C CA . ARG A 1 109 ? -10.993 12.273 -22.102 1.00 52.66 109 ARG A CA 1
ATOM 800 C C . ARG A 1 109 ? -12.164 13.102 -22.640 1.00 52.66 109 ARG A C 1
ATOM 802 O O . ARG A 1 109 ? -12.721 12.745 -23.676 1.00 52.66 109 ARG A O 1
ATOM 809 N N . LEU A 1 110 ? -12.523 14.204 -21.978 1.00 56.19 110 LEU A N 1
ATOM 810 C CA . LEU A 1 110 ? -13.547 15.142 -22.456 1.00 56.19 110 LEU A CA 1
ATOM 811 C C . LEU A 1 110 ? -13.016 16.048 -23.578 1.00 56.19 110 LEU A C 1
ATOM 813 O O . LEU A 1 110 ? -13.736 16.298 -24.545 1.00 56.19 110 LEU A O 1
ATOM 817 N N . SER A 1 111 ? -11.755 16.488 -23.509 1.00 58.03 111 SER A N 1
ATOM 818 C CA . SER A 1 111 ? -11.156 17.341 -24.547 1.00 58.03 111 SER A CA 1
ATOM 819 C C . SER A 1 111 ? -10.951 16.605 -25.877 1.00 58.03 111 SER A C 1
ATOM 821 O O . SER A 1 111 ? -11.177 17.188 -26.940 1.00 58.03 111 SER A O 1
ATOM 823 N N . PHE A 1 112 ? -10.633 15.303 -25.846 1.00 57.34 112 PHE A N 1
ATOM 824 C CA . PHE A 1 112 ? -10.586 14.474 -27.057 1.00 57.34 112 PHE A CA 1
ATOM 825 C C . PHE A 1 112 ? -11.957 14.395 -27.757 1.00 57.34 112 PHE A C 1
ATOM 827 O O . PHE A 1 112 ? -12.039 14.452 -28.986 1.00 57.34 112 PHE A O 1
ATOM 834 N N . MET A 1 113 ? -13.049 14.348 -26.983 1.00 56.22 113 MET A N 1
ATOM 835 C CA . MET A 1 113 ? -14.414 14.375 -27.520 1.00 56.22 113 MET A CA 1
ATOM 836 C C . MET A 1 113 ? -14.771 15.753 -28.114 1.00 56.22 113 MET A C 1
ATOM 838 O O . MET A 1 113 ? -15.379 15.826 -29.182 1.00 56.22 113 MET A O 1
ATOM 842 N N . GLY A 1 114 ? -14.326 16.847 -27.480 1.00 58.12 114 GLY A N 1
ATOM 843 C CA . GLY A 1 114 ? -14.536 18.222 -27.956 1.00 58.12 114 GLY A CA 1
ATOM 844 C C . GLY A 1 114 ? -13.821 18.546 -29.275 1.00 58.12 114 GLY A C 1
ATOM 845 O O . GLY A 1 114 ? -14.398 19.191 -30.154 1.00 58.12 114 GLY A O 1
ATOM 846 N N . HIS A 1 115 ? -12.604 18.030 -29.483 1.00 58.94 115 HIS A N 1
ATOM 847 C CA . HIS A 1 115 ? -11.890 18.188 -30.759 1.00 58.94 115 HIS A CA 1
ATOM 848 C C . HIS A 1 115 ? -12.550 17.435 -31.923 1.00 58.94 115 HIS A C 1
ATOM 850 O O . HIS A 1 115 ? -12.444 17.876 -33.070 1.00 58.94 115 HIS A O 1
ATOM 856 N N . ARG A 1 116 ? -13.246 16.321 -31.650 1.00 58.16 116 ARG A N 1
ATOM 857 C CA . ARG A 1 116 ? -14.036 15.603 -32.663 1.00 58.16 116 ARG A CA 1
ATOM 858 C C . ARG A 1 116 ? -15.267 16.409 -33.082 1.00 58.16 116 ARG A C 1
ATOM 860 O O . ARG A 1 116 ? -15.588 16.443 -34.265 1.00 58.16 116 ARG A O 1
ATOM 867 N N . TRP A 1 117 ? -15.895 17.118 -32.145 1.00 55.56 117 TRP A N 1
ATOM 868 C CA . TRP A 1 117 ? -17.049 17.980 -32.420 1.00 55.56 117 TRP A CA 1
ATOM 869 C C . TRP A 1 117 ? -16.681 19.196 -33.283 1.00 55.56 117 TRP A C 1
ATOM 871 O O . TRP A 1 117 ? -17.373 19.515 -34.246 1.00 55.56 117 TRP A O 1
ATOM 881 N N . ARG A 1 118 ? -15.523 19.817 -33.022 1.00 58.34 118 ARG A N 1
ATOM 882 C CA . ARG A 1 118 ? -15.051 20.999 -33.768 1.00 58.34 118 ARG A CA 1
ATOM 883 C C . ARG A 1 118 ? -14.698 20.728 -35.236 1.00 58.34 118 ARG A C 1
ATOM 885 O O . ARG A 1 118 ? -14.648 21.670 -36.018 1.00 58.34 118 ARG A O 1
ATOM 892 N N . ARG A 1 119 ? -14.453 19.468 -35.622 1.00 58.94 119 ARG A N 1
ATOM 893 C CA . ARG A 1 119 ? -14.226 19.089 -37.030 1.00 58.94 119 ARG A CA 1
ATOM 894 C C . ARG A 1 119 ? -15.516 18.923 -37.830 1.00 58.94 119 ARG A C 1
ATOM 896 O O . ARG A 1 119 ? -15.472 19.097 -39.039 1.00 58.94 119 ARG A O 1
ATOM 903 N N . ASN A 1 120 ? -16.636 18.634 -37.168 1.00 61.88 120 ASN A N 1
ATOM 904 C CA . ASN A 1 120 ? -17.930 18.445 -37.828 1.00 61.88 120 ASN A CA 1
ATOM 905 C C . ASN A 1 120 ? -18.721 19.753 -37.998 1.00 61.88 120 ASN A C 1
ATOM 907 O O . ASN A 1 120 ? -19.784 19.750 -38.600 1.00 61.88 120 ASN A O 1
ATOM 911 N N . ALA A 1 121 ? -18.204 20.862 -37.461 1.00 59.84 121 ALA A N 1
ATOM 912 C CA . ALA A 1 121 ? -18.777 22.200 -37.584 1.00 59.84 121 ALA A CA 1
ATOM 913 C C . ALA A 1 121 ? -18.079 23.041 -38.671 1.00 59.84 121 ALA A C 1
ATOM 915 O O . ALA A 1 121 ? -18.054 24.267 -38.574 1.00 59.84 121 ALA A O 1
ATOM 916 N N . ARG A 1 122 ? -17.460 22.407 -39.681 1.00 61.38 122 ARG A N 1
ATOM 917 C CA . ARG A 1 122 ? -17.140 23.128 -40.920 1.00 61.38 122 ARG A CA 1
ATOM 918 C C . ARG A 1 122 ? -18.457 23.308 -41.679 1.00 61.38 122 ARG A C 1
ATOM 920 O O . ARG A 1 122 ? -19.047 22.288 -42.021 1.00 61.38 122 ARG A O 1
ATOM 927 N N . PRO A 1 123 ? -18.933 24.543 -41.904 1.00 62.47 123 PRO A N 1
ATOM 928 C CA . PRO A 1 123 ? -20.078 24.756 -42.772 1.00 62.47 123 PRO A CA 1
ATOM 929 C C . PRO A 1 123 ? -19.723 24.255 -44.175 1.00 62.47 123 PRO A C 1
ATOM 931 O O . PRO A 1 123 ? -18.625 24.511 -44.676 1.00 62.47 123 PRO A O 1
ATOM 934 N N . GLU A 1 124 ? -20.631 23.470 -44.746 1.00 68.12 124 GLU A N 1
ATOM 935 C CA . GLU A 1 124 ? -20.575 22.989 -46.123 1.00 68.12 124 GLU A CA 1
ATOM 936 C C . GLU A 1 124 ? -20.438 24.203 -47.060 1.00 68.12 124 GLU A C 1
ATOM 938 O O . GLU A 1 124 ? -21.161 25.184 -46.864 1.00 68.12 124 GLU A O 1
ATOM 943 N N . PRO A 1 125 ? -19.479 24.217 -48.005 1.00 63.75 125 PRO A N 1
ATOM 944 C CA . PRO A 1 125 ? -19.349 25.327 -48.938 1.00 63.75 125 PRO A CA 1
ATOM 945 C C . PRO A 1 125 ? -20.621 25.422 -49.783 1.00 63.75 125 PRO A C 1
ATOM 947 O O . PRO A 1 125 ? -21.029 24.457 -50.425 1.00 63.75 125 PRO A O 1
ATOM 950 N N . ASP A 1 126 ? -21.243 26.596 -49.728 1.00 63.47 126 ASP A N 1
ATOM 951 C CA . ASP A 1 126 ? -22.513 26.922 -50.363 1.00 63.47 126 ASP A CA 1
ATOM 952 C C . ASP A 1 126 ? -22.433 26.655 -51.877 1.00 63.47 126 ASP A C 1
ATOM 954 O O . ASP A 1 126 ? -21.646 27.272 -52.599 1.00 63.47 126 ASP A O 1
ATOM 958 N N . HIS A 1 127 ? -23.240 25.713 -52.374 1.00 61.47 127 HIS A N 1
ATOM 959 C CA . HIS A 1 127 ? -23.284 25.307 -53.786 1.00 61.47 127 HIS A CA 1
ATOM 960 C C . HIS A 1 127 ? -23.726 26.436 -54.744 1.00 61.47 127 HIS A C 1
ATOM 962 O O . HIS A 1 127 ? -23.738 26.246 -55.960 1.00 61.47 127 HIS A O 1
ATOM 968 N N . ALA A 1 128 ? -24.045 27.619 -54.214 1.00 58.31 128 ALA A N 1
ATOM 969 C CA . ALA A 1 128 ? -24.439 28.804 -54.965 1.00 58.31 128 ALA A CA 1
ATOM 970 C C . ALA A 1 128 ? -23.321 29.395 -55.850 1.00 58.31 128 ALA A C 1
ATOM 972 O O . ALA A 1 128 ? -23.621 30.084 -56.824 1.00 58.31 128 ALA A O 1
ATOM 973 N N . GLU A 1 129 ? -22.040 29.128 -55.566 1.00 57.81 129 GLU A N 1
ATOM 974 C CA . GLU A 1 129 ? -20.933 29.705 -56.351 1.00 57.81 129 GLU A CA 1
ATOM 975 C C . GLU A 1 129 ? -20.587 28.892 -57.615 1.00 57.81 129 GLU A C 1
ATOM 977 O O . GLU A 1 129 ? -20.031 29.437 -58.567 1.00 57.81 129 GLU A O 1
ATOM 982 N N . ALA A 1 130 ? -20.976 27.612 -57.683 1.00 57.75 130 ALA A N 1
ATOM 983 C CA . ALA A 1 130 ? -20.675 26.754 -58.834 1.00 57.75 130 ALA A CA 1
ATOM 984 C C . ALA A 1 130 ? -21.585 27.022 -60.049 1.00 57.75 130 ALA A C 1
ATOM 986 O O . ALA A 1 130 ? -21.129 26.924 -61.185 1.00 57.75 130 ALA A O 1
ATOM 987 N N . GLN A 1 131 ? -22.841 27.430 -59.832 1.00 59.00 131 GLN A N 1
ATOM 988 C CA . GLN A 1 131 ? -23.790 27.702 -60.924 1.00 59.00 131 GLN A CA 1
ATOM 989 C C . GLN A 1 131 ? -23.518 29.021 -61.661 1.00 59.00 131 GLN A C 1
ATOM 991 O O . GLN A 1 131 ? -23.962 29.199 -62.790 1.00 59.00 131 GLN A O 1
ATOM 996 N N . ARG A 1 132 ? -22.745 29.944 -61.074 1.00 56.72 132 ARG A N 1
ATOM 997 C CA . ARG A 1 132 ? -22.450 31.244 -61.699 1.00 56.72 132 ARG A CA 1
ATOM 998 C C . ARG A 1 132 ? -21.432 31.156 -62.844 1.00 56.72 132 ARG A C 1
ATOM 1000 O O . ARG A 1 132 ? -21.332 32.093 -63.630 1.00 56.72 132 ARG A O 1
ATOM 1007 N N . CYS A 1 133 ? -20.684 30.056 -62.946 1.00 58.84 133 CYS A N 1
ATOM 1008 C CA . CYS A 1 133 ? -19.674 29.872 -63.991 1.00 58.84 133 CYS A CA 1
ATOM 1009 C C . CYS A 1 133 ? -20.194 29.149 -65.243 1.00 58.84 133 CYS A C 1
ATOM 1011 O O . CYS A 1 133 ? -19.568 29.275 -66.292 1.00 58.84 133 CYS A O 1
ATOM 1013 N N . GLU A 1 134 ? -21.322 28.433 -65.174 1.00 60.31 134 GLU A N 1
ATOM 1014 C CA . GLU A 1 134 ? -21.894 27.755 -66.351 1.00 60.31 134 GLU A CA 1
ATOM 1015 C C . GLU A 1 134 ? -22.611 28.729 -67.306 1.00 60.31 134 GLU A C 1
ATOM 1017 O O . GLU A 1 134 ? -22.633 28.490 -68.510 1.00 60.31 134 GLU A O 1
ATOM 1022 N N . ASP A 1 135 ? -23.091 29.876 -66.814 1.00 57.72 135 ASP A N 1
ATOM 1023 C CA . ASP A 1 135 ? -23.855 30.852 -67.615 1.00 57.72 135 ASP A CA 1
ATOM 1024 C C . ASP A 1 135 ? -22.989 31.796 -68.482 1.00 57.72 135 ASP A C 1
ATOM 1026 O O . ASP A 1 135 ? -23.507 32.534 -69.316 1.00 57.72 135 ASP A O 1
ATOM 1030 N N . CYS A 1 136 ? -21.657 31.781 -68.336 1.00 59.84 136 CYS A N 1
ATOM 1031 C CA . CYS A 1 136 ? -20.750 32.638 -69.124 1.00 59.84 136 CYS A CA 1
ATOM 1032 C C . CYS A 1 136 ? -20.201 31.971 -70.402 1.00 59.84 136 CYS A C 1
ATOM 1034 O O . CYS A 1 136 ? -19.378 32.570 -71.093 1.00 59.84 136 CYS A O 1
ATOM 1036 N N . GLY A 1 137 ? -20.604 30.732 -70.709 1.00 58.81 137 GLY A N 1
ATOM 1037 C CA . GLY A 1 137 ? -20.009 29.916 -71.778 1.00 58.81 137 GLY A CA 1
ATOM 1038 C C . GLY A 1 137 ? -20.824 29.774 -73.066 1.00 58.81 137 GLY A C 1
ATOM 1039 O O . GLY A 1 137 ? -20.380 29.070 -73.971 1.00 58.81 137 GLY A O 1
ATOM 1040 N N . SER A 1 138 ? -22.002 30.393 -73.171 1.00 58.94 138 SER A N 1
ATOM 1041 C CA . SER A 1 138 ? -22.869 30.254 -74.346 1.00 58.94 138 SER A CA 1
ATOM 1042 C C . SER A 1 138 ? -23.379 31.600 -74.849 1.00 58.94 138 SER A C 1
ATOM 1044 O O . SER A 1 138 ? -24.552 31.900 -74.671 1.00 58.94 138 SER A O 1
ATOM 1046 N N . HIS A 1 139 ? -22.518 32.410 -75.465 1.00 52.25 139 HIS A N 1
ATOM 1047 C CA . HIS A 1 139 ? -22.925 33.393 -76.475 1.00 52.25 139 HIS A CA 1
ATOM 1048 C C . HIS A 1 139 ? -21.732 33.877 -77.299 1.00 52.25 139 HIS A C 1
ATOM 1050 O O . HIS A 1 139 ? -20.677 34.177 -76.698 1.00 52.25 139 HIS A O 1
#

Foldseek 3Di:
DVVVVVVVVVVVVVLVVPVPDPVSVVVCCVPPVVVVVVVVVCDPVNVVVVVVVVVVVVVVVVVVDDVVVVVVVVCVVVVVVVVVVDDPVVVVVVVVVVVVVVVCVVVVVVVVVVVVVVVVPPPDPPPVVVVVVVVVPDD

pLDDT: mean 73.37, std 10.36, range [52.25, 91.62]

Secondary structure (DSSP, 8-state):
-HHHHHHHHHHHHHHHH-TTSHHHHHHHIIIIIHHHHHHHT--HHHHHHHHHHHHHHHHHHHHT-TTHHHHHHHHHHHHHHHHHH--HHHHHHHHHHHHHHHHHHHHHHHHHHHHHHHHTTPPPPPGGGTTTTGGGS--

Sequence (139 aa):
MAEIVLALLGLWAVTAIAPATPAAVAIRHWLVVRPAEWLRRIGRGHVALLVIVAILIPATAWLAGRDSVPLAGMALPELASWAATFEVTTLIDLMIAGLAAGASLRFGRLSFMGHRWRRNARPEPDHAEAQRCEDCGSH

Radius of gyration: 31.07 Å; chains: 1; bounding box: 46×53×103 Å